Protein AF-A0A972WZI9-F1 (afdb_monomer)

Mean predicted aligned error: 16.39 Å

Secondary structure (DSSP, 8-state):
--TTHHHHHHHHHHHHHHSPPTTTTT-----S-S-HHHHHHHHHHHTT--B-TTS-B--------S--

Radius of gyration: 23.88 Å; Cα contacts (8 Å, |Δi|>4): 20; chains: 1; bounding box: 37×30×75 Å

Solvent-accessible surface area (backbone atoms only — not comparable to full-atom values): 4521 Å² total; per-residue (Å²): 130,73,85,65,59,58,59,60,48,52,51,52,50,44,49,70,72,74,40,81,48,52,64,75,71,71,59,54,86,70,73,84,81,61,59,69,63,60,55,52,50,55,54,30,53,77,72,73,45,48,62,48,98,87,68,48,76,52,83,71,72,83,79,83,80,83,84,130

Foldseek 3Di:
DDPPPCVVVVVVVCCVVVPQDCVSVVNDPPPCPDPVVVVVQVVCVVVPWDADPVRHTDPPDPPPPPDD

Structure (mmCIF, N/CA/C/O backbone):
data_AF-A0A972WZI9-F1
#
_entry.id   AF-A0A972WZI9-F1
#
loop_
_atom_site.group_PDB
_atom_site.id
_atom_site.type_symbol
_atom_site.label_atom_id
_atom_site.label_alt_id
_atom_site.label_comp_id
_atom_site.label_asym_id
_atom_site.label_entity_id
_atom_site.label_seq_id
_atom_site.pdbx_PDB_ins_code
_atom_site.Cartn_x
_atom_site.Cartn_y
_atom_site.Cartn_z
_atom_site.occupancy
_atom_site.B_iso_or_equiv
_atom_site.auth_seq_id
_atom_site.auth_comp_id
_atom_site.auth_asym_id
_atom_site.auth_atom_id
_atom_site.pdbx_PDB_model_num
ATOM 1 N N . MET A 1 1 ? -19.216 2.739 43.245 1.00 56.75 1 MET A N 1
ATOM 2 C CA . MET A 1 1 ? -18.654 2.391 41.916 1.00 56.75 1 MET A CA 1
ATOM 3 C C . MET A 1 1 ? -19.757 2.466 40.863 1.00 56.75 1 MET A C 1
ATOM 5 O O . MET A 1 1 ? -20.822 1.908 41.087 1.00 56.75 1 MET A O 1
ATOM 9 N N . LYS A 1 2 ? -19.579 3.209 39.760 1.00 64.06 2 LYS A N 1
ATOM 10 C CA . LYS A 1 2 ? -20.663 3.445 38.780 1.00 64.06 2 LYS A CA 1
ATOM 11 C C . LYS A 1 2 ? -20.914 2.157 37.972 1.00 64.06 2 LYS A C 1
ATOM 13 O O . LYS A 1 2 ? -20.090 1.785 37.132 1.00 64.06 2 LYS A O 1
ATOM 18 N N . LYS A 1 3 ? -22.016 1.461 38.280 1.00 67.44 3 LYS A N 1
ATOM 19 C CA . LYS A 1 3 ? -22.502 0.253 37.585 1.00 67.44 3 LYS A CA 1
ATOM 20 C C . LYS A 1 3 ? -22.592 0.559 36.081 1.00 67.44 3 LYS A C 1
ATOM 22 O O . LYS A 1 3 ? -23.202 1.547 35.693 1.00 67.44 3 LYS A O 1
ATOM 27 N N . GLY A 1 4 ? -21.915 -0.226 35.244 1.00 71.00 4 GLY A N 1
ATOM 28 C CA . GLY A 1 4 ? -21.996 -0.118 33.778 1.00 71.00 4 GLY A CA 1
ATOM 29 C C . GLY A 1 4 ? -20.846 0.603 33.064 1.00 71.00 4 GLY A C 1
ATOM 30 O O . GLY A 1 4 ? -20.676 0.386 31.865 1.00 71.00 4 GLY A O 1
ATOM 31 N N . ARG A 1 5 ? -19.996 1.380 33.757 1.00 70.38 5 ARG A N 1
ATOM 32 C CA . ARG A 1 5 ? -18.718 1.818 33.149 1.00 70.38 5 ARG A CA 1
ATOM 33 C C . ARG A 1 5 ? -17.765 0.642 32.954 1.00 70.38 5 ARG A C 1
ATOM 35 O O . ARG A 1 5 ? -17.116 0.556 31.924 1.00 70.38 5 ARG A O 1
ATOM 42 N N . HIS A 1 6 ? -17.763 -0.282 33.910 1.00 80.50 6 HIS A N 1
ATOM 43 C CA . HIS A 1 6 ? -16.901 -1.460 33.879 1.00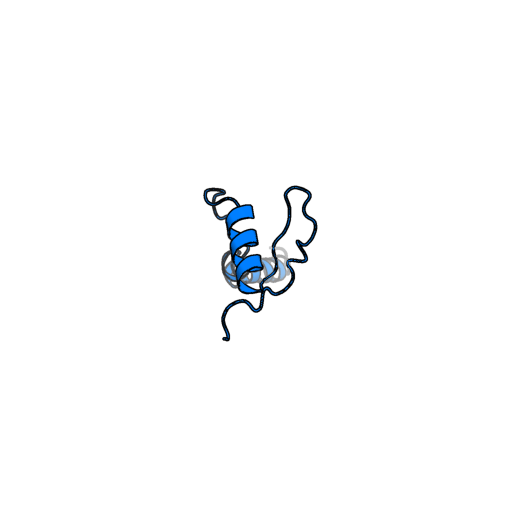 80.50 6 HIS A CA 1
ATOM 44 C C . HIS A 1 6 ? -17.257 -2.414 32.739 1.00 80.50 6 HIS A C 1
ATOM 46 O O . HIS A 1 6 ? -16.357 -2.873 32.060 1.00 80.50 6 HIS A O 1
ATOM 52 N N . ARG A 1 7 ? -18.549 -2.605 32.424 1.00 81.19 7 ARG A N 1
ATOM 53 C CA . ARG A 1 7 ? -18.961 -3.526 31.350 1.00 81.19 7 ARG A CA 1
ATOM 54 C C . ARG A 1 7 ? -18.447 -3.092 29.973 1.00 81.19 7 ARG A C 1
ATOM 56 O O . ARG A 1 7 ? -17.838 -3.887 29.274 1.00 81.19 7 ARG A O 1
ATOM 63 N N . ARG A 1 8 ? -18.648 -1.817 29.614 1.00 81.56 8 ARG A N 1
ATOM 64 C CA . ARG A 1 8 ? -18.150 -1.262 28.339 1.00 81.56 8 ARG A CA 1
ATOM 65 C C . ARG A 1 8 ? -16.621 -1.195 28.296 1.00 81.56 8 ARG A C 1
ATOM 67 O O . ARG A 1 8 ? -16.021 -1.395 27.249 1.00 81.56 8 ARG A O 1
ATOM 74 N N . PHE A 1 9 ? -15.992 -0.915 29.435 1.00 81.94 9 PHE A N 1
ATOM 75 C CA . PHE A 1 9 ? -14.538 -0.833 29.535 1.00 81.94 9 PHE A CA 1
ATOM 76 C C . PHE A 1 9 ? -13.861 -2.208 29.418 1.00 81.94 9 PHE A C 1
ATOM 78 O O . PHE A 1 9 ? -12.861 -2.342 28.720 1.00 81.94 9 PHE A O 1
ATOM 85 N N . GLU A 1 10 ? -14.415 -3.235 30.062 1.00 82.06 10 GLU A N 1
ATOM 86 C CA . GLU A 1 10 ? -13.926 -4.615 29.983 1.00 82.06 10 GLU A CA 1
ATOM 87 C C . GLU A 1 10 ? -14.068 -5.189 28.570 1.00 82.06 10 GLU A C 1
ATOM 89 O O . GLU A 1 10 ? -13.157 -5.868 28.104 1.00 82.06 10 GLU A O 1
ATOM 94 N N . GLU A 1 11 ? -15.160 -4.875 27.868 1.00 81.44 11 GLU A N 1
ATOM 95 C CA . GLU A 1 11 ? -15.375 -5.281 26.474 1.00 81.44 11 GLU A CA 1
ATOM 96 C C . GLU A 1 11 ? -14.346 -4.646 25.527 1.00 81.44 11 GLU A C 1
ATOM 98 O O . GLU A 1 11 ? -13.686 -5.356 24.773 1.00 81.44 11 GLU A O 1
ATOM 103 N N . ALA A 1 12 ? -14.114 -3.332 25.630 1.00 81.94 12 ALA A N 1
ATOM 104 C CA . ALA A 1 12 ? -13.110 -2.647 24.813 1.00 81.94 12 ALA A CA 1
ATOM 105 C C . ALA A 1 12 ? -11.674 -3.105 25.127 1.00 81.94 12 ALA A C 1
ATOM 107 O O . ALA A 1 12 ? -10.848 -3.236 24.224 1.00 81.94 12 ALA A O 1
ATOM 108 N N . ARG A 1 13 ? -11.362 -3.370 26.405 1.00 82.19 13 ARG A N 1
ATOM 109 C CA . ARG A 1 13 ? -10.056 -3.908 26.809 1.00 82.19 13 ARG A CA 1
ATOM 110 C C . ARG A 1 13 ? -9.844 -5.313 26.260 1.00 82.19 13 ARG A C 1
ATOM 112 O O . ARG A 1 13 ? -8.763 -5.582 25.750 1.00 82.19 13 ARG A O 1
ATOM 119 N N . ARG A 1 14 ? -10.864 -6.177 26.336 1.00 77.94 14 ARG A N 1
ATOM 120 C CA . ARG A 1 14 ? -10.837 -7.500 25.705 1.00 77.94 14 ARG A CA 1
ATOM 121 C C . ARG A 1 14 ? -10.627 -7.366 24.210 1.00 77.94 14 ARG A C 1
ATOM 123 O O . ARG A 1 14 ? -9.673 -7.940 23.735 1.00 77.94 14 ARG A O 1
ATOM 130 N N . LEU A 1 15 ? -11.384 -6.530 23.503 1.00 71.31 15 LEU A N 1
ATOM 131 C CA . LEU A 1 15 ? -11.197 -6.337 22.062 1.00 71.31 15 LEU A CA 1
ATOM 132 C C . LEU A 1 15 ? -9.786 -5.840 21.702 1.00 71.31 15 LEU A C 1
ATOM 134 O O . LEU A 1 15 ? -9.224 -6.284 20.712 1.00 71.31 15 LEU A O 1
ATOM 138 N N . LYS A 1 16 ? -9.171 -4.975 22.520 1.00 77.56 16 LYS A N 1
ATOM 139 C CA . LYS A 1 16 ? -7.757 -4.595 22.345 1.00 77.56 16 LYS A CA 1
ATOM 140 C C . LYS A 1 16 ? -6.766 -5.721 22.651 1.00 77.56 16 LYS A C 1
ATOM 142 O O . LYS A 1 16 ? -5.681 -5.723 22.089 1.00 77.56 16 LYS A O 1
ATOM 147 N N . GLN A 1 17 ? -7.093 -6.615 23.580 1.00 76.12 17 GLN A N 1
ATOM 148 C CA . GLN A 1 17 ? -6.207 -7.696 24.015 1.00 76.12 17 GLN A CA 1
ATOM 149 C C . GLN A 1 17 ? -6.380 -8.982 23.188 1.00 76.12 17 GLN A C 1
ATOM 151 O O . GLN A 1 17 ? -5.436 -9.751 23.065 1.00 76.12 17 GLN A O 1
ATOM 156 N N . THR A 1 18 ? -7.576 -9.228 22.659 1.00 75.12 18 THR A N 1
ATOM 157 C CA . THR A 1 18 ? -7.977 -10.442 21.932 1.00 75.12 18 THR A CA 1
ATOM 158 C C . THR A 1 18 ? -8.321 -10.168 20.472 1.00 75.12 18 THR A C 1
ATOM 160 O O . THR A 1 18 ? -8.661 -11.101 19.752 1.00 75.12 18 THR A O 1
ATOM 163 N N . GLY A 1 19 ? -8.327 -8.905 20.045 1.00 75.31 19 GLY A N 1
ATOM 164 C CA . GLY A 1 19 ? -8.476 -8.542 18.643 1.00 75.31 19 GLY A CA 1
ATOM 165 C C . GLY A 1 19 ? -7.187 -8.815 17.868 1.00 75.31 19 GLY A C 1
ATOM 166 O O . GLY A 1 19 ? -6.117 -8.856 18.482 1.00 75.31 19 GLY A O 1
ATOM 167 N N . PRO A 1 20 ? -7.286 -8.994 16.539 1.00 76.00 20 PRO A N 1
ATOM 168 C CA . PRO A 1 20 ? -6.125 -9.174 15.681 1.00 76.00 20 PRO A CA 1
ATOM 169 C C . PRO A 1 20 ? -5.146 -8.028 15.920 1.00 76.00 20 PRO A C 1
ATOM 171 O O . PRO A 1 20 ? -5.503 -6.844 15.899 1.00 76.00 20 PRO A O 1
ATOM 174 N N . THR A 1 21 ? -3.915 -8.403 16.231 1.00 74.50 21 THR A N 1
ATOM 175 C CA . THR A 1 21 ? -2.814 -7.472 16.412 1.00 74.50 21 THR A CA 1
ATOM 176 C C . THR A 1 21 ? -2.537 -6.762 15.086 1.00 74.50 21 THR A C 1
ATOM 178 O O . THR A 1 21 ? -2.927 -7.224 14.016 1.00 74.50 21 THR A O 1
ATOM 181 N N . ALA A 1 22 ? -1.846 -5.621 15.119 1.00 69.19 22 ALA A N 1
ATOM 182 C CA . ALA A 1 22 ? -1.483 -4.913 13.887 1.00 69.19 22 ALA A CA 1
ATOM 183 C C . ALA A 1 22 ? -0.669 -5.798 12.917 1.00 69.19 22 ALA A C 1
ATOM 185 O O . ALA A 1 22 ? -0.769 -5.630 11.706 1.00 69.19 22 ALA A O 1
ATOM 186 N N . ALA A 1 23 ? 0.067 -6.780 13.448 1.00 69.56 23 ALA A N 1
ATOM 187 C CA . ALA A 1 23 ? 0.761 -7.789 12.658 1.00 69.56 23 ALA A CA 1
ATOM 188 C C . ALA A 1 23 ? -0.209 -8.744 11.938 1.00 69.56 23 ALA A C 1
ATOM 190 O O . ALA A 1 23 ? 0.004 -9.043 10.769 1.00 69.56 23 ALA A O 1
ATOM 191 N N . ASP A 1 24 ? -1.307 -9.147 12.588 1.00 75.44 24 ASP A N 1
ATOM 192 C CA . ASP A 1 24 ? -2.339 -10.006 11.982 1.00 75.44 24 ASP A CA 1
ATOM 193 C C . AS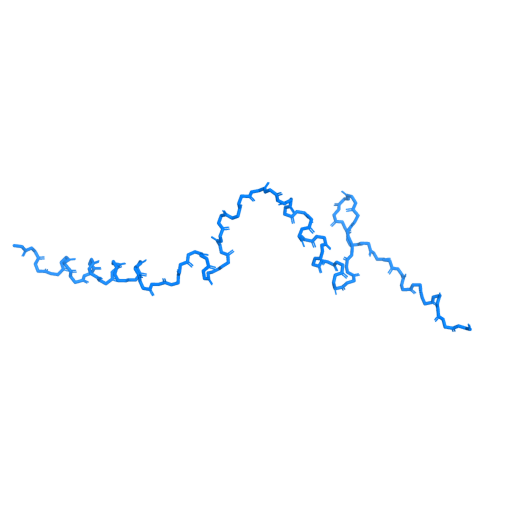P A 1 24 ? -3.087 -9.307 10.831 1.00 75.44 24 ASP A C 1
ATOM 195 O O . ASP A 1 24 ? -3.642 -9.965 9.957 1.00 75.44 24 ASP A O 1
ATOM 199 N N . LEU A 1 25 ? -3.099 -7.969 10.816 1.00 72.88 25 LEU A N 1
ATOM 200 C CA . LEU A 1 25 ? -3.696 -7.155 9.750 1.00 72.88 25 LEU A CA 1
ATOM 201 C C . LEU A 1 25 ? -2.700 -6.772 8.644 1.00 72.88 25 LEU A C 1
ATOM 203 O O . LEU A 1 25 ? -3.052 -5.992 7.763 1.00 72.88 25 LEU A O 1
ATOM 207 N N . GLY A 1 26 ? -1.450 -7.242 8.708 1.00 69.12 26 GLY A N 1
ATOM 208 C CA . GLY A 1 26 ? -0.397 -6.815 7.779 1.00 69.12 26 GLY A CA 1
ATOM 209 C C . GLY A 1 26 ? 0.007 -5.343 7.940 1.00 69.12 26 GLY A C 1
ATOM 210 O O . GLY A 1 26 ? 0.808 -4.832 7.169 1.00 69.12 26 GLY A O 1
ATOM 211 N N . VAL A 1 27 ? -0.491 -4.656 8.974 1.00 71.94 27 VAL A N 1
ATOM 212 C CA . VAL A 1 27 ? -0.110 -3.282 9.332 1.00 71.94 27 VAL A CA 1
ATOM 213 C C . VAL A 1 27 ? 1.046 -3.343 10.332 1.00 71.94 27 VAL A C 1
ATOM 215 O O . VAL A 1 27 ? 1.026 -2.734 11.405 1.00 71.94 27 VAL A O 1
ATOM 218 N N . SER A 1 28 ? 2.063 -4.145 10.024 1.00 63.88 28 SER A N 1
ATOM 219 C CA . SER A 1 28 ? 3.308 -4.085 10.776 1.00 63.88 28 SER A CA 1
ATOM 220 C C . SER A 1 28 ? 4.004 -2.779 10.405 1.00 63.88 28 SER A C 1
ATOM 222 O O . SER A 1 28 ? 4.134 -2.448 9.228 1.00 63.88 28 SER A O 1
ATOM 224 N N . ARG A 1 29 ? 4.462 -2.013 11.403 1.00 63.31 29 ARG A N 1
ATOM 225 C CA . ARG A 1 29 ? 5.455 -0.953 11.180 1.00 63.31 29 ARG A CA 1
ATOM 226 C C . ARG A 1 29 ? 6.782 -1.636 10.859 1.00 63.31 29 ARG A C 1
ATOM 228 O O . ARG A 1 29 ? 7.683 -1.646 11.694 1.00 63.31 29 ARG A O 1
ATOM 235 N N . GLU A 1 30 ? 6.881 -2.256 9.690 1.00 60.59 30 GLU A N 1
ATOM 236 C CA . GLU A 1 30 ? 8.171 -2.654 9.159 1.00 60.59 30 GLU A CA 1
ATOM 237 C C . GLU A 1 30 ? 8.985 -1.370 9.013 1.00 60.59 30 GLU A C 1
ATOM 239 O O . GLU A 1 30 ? 8.552 -0.381 8.412 1.00 60.59 30 GLU A O 1
ATOM 244 N N . SER A 1 31 ? 10.120 -1.325 9.704 1.00 58.69 31 SER A N 1
ATOM 245 C CA . SER A 1 31 ? 11.115 -0.289 9.490 1.00 58.69 31 SER A CA 1
ATOM 246 C C . SER A 1 31 ? 11.361 -0.188 7.988 1.00 58.69 31 SER A C 1
ATOM 248 O O . SER A 1 31 ? 11.585 -1.211 7.355 1.00 58.69 31 SER A O 1
ATOM 250 N N . LYS A 1 32 ? 11.304 1.035 7.448 1.00 58.16 32 LYS A N 1
ATOM 251 C CA . LYS A 1 32 ? 11.613 1.467 6.068 1.00 58.16 32 LYS A CA 1
ATOM 252 C C . LYS A 1 32 ? 13.024 1.052 5.575 1.00 58.16 32 LYS A C 1
ATOM 254 O O . LYS A 1 32 ? 13.783 1.878 5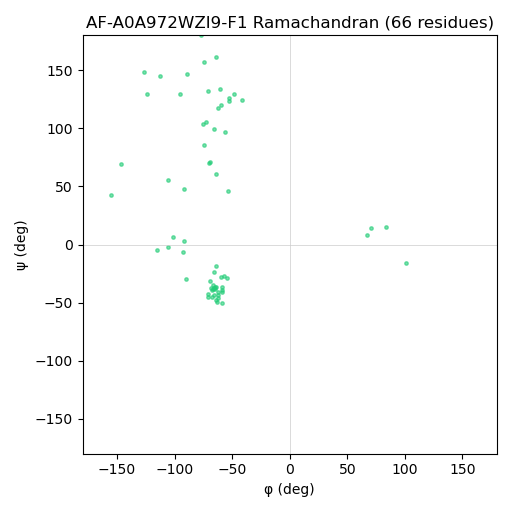.088 1.00 58.16 32 LYS A O 1
ATOM 259 N N . SER A 1 33 ? 13.440 -0.193 5.776 1.00 55.8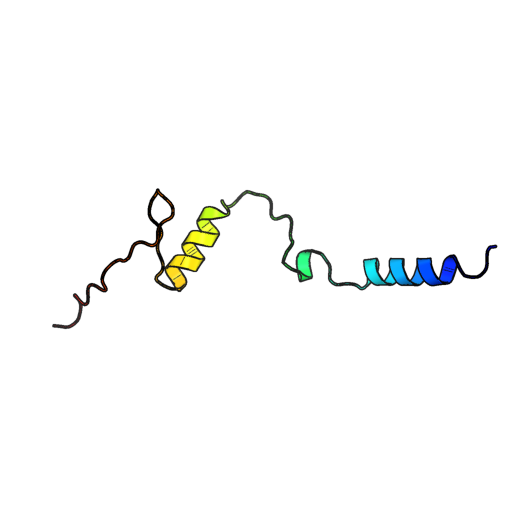1 33 SER A N 1
ATOM 260 C CA . SER A 1 33 ? 14.786 -0.699 5.487 1.00 55.81 33 SER A CA 1
ATOM 261 C C . SER A 1 33 ? 14.847 -1.595 4.247 1.00 55.81 33 SER A C 1
ATOM 263 O O . SER A 1 33 ? 15.936 -2.006 3.866 1.00 55.81 33 SER A O 1
ATOM 265 N N . LYS A 1 34 ? 13.709 -1.851 3.596 1.00 57.50 34 LYS A N 1
ATOM 266 C CA . LYS A 1 34 ? 13.603 -2.192 2.170 1.00 57.50 34 LYS A CA 1
ATOM 267 C C . LYS A 1 34 ? 12.647 -1.167 1.572 1.00 57.50 34 LYS A C 1
ATOM 269 O O . LYS A 1 34 ? 11.635 -0.873 2.218 1.00 57.50 34 LYS A O 1
ATOM 274 N N . SER A 1 35 ? 13.016 -0.514 0.470 1.00 69.88 35 SER A N 1
ATOM 275 C CA . SER A 1 35 ? 12.161 0.539 -0.085 1.00 69.88 35 SER A CA 1
ATOM 276 C C . SER A 1 35 ? 10.830 -0.110 -0.444 1.00 69.88 35 SER A C 1
ATOM 278 O O . SER A 1 35 ? 10.820 -1.190 -1.026 1.00 69.88 35 SER A O 1
ATOM 280 N N . GLN A 1 36 ? 9.704 0.503 -0.074 1.00 75.00 36 GLN A N 1
ATOM 281 C CA . GLN A 1 36 ? 8.386 -0.023 -0.455 1.00 75.00 36 GLN A CA 1
ATOM 282 C C . GLN A 1 36 ? 8.295 -0.197 -1.980 1.00 75.00 36 GLN A C 1
ATOM 284 O O . GLN A 1 36 ? 7.623 -1.097 -2.463 1.00 75.00 36 GLN A O 1
ATOM 289 N N . GLU A 1 37 ? 9.037 0.621 -2.724 1.00 72.69 37 GLU A N 1
ATOM 290 C CA . GLU A 1 37 ? 9.215 0.532 -4.174 1.00 72.69 37 GLU A CA 1
ATOM 291 C C . GLU A 1 37 ? 9.800 -0.813 -4.626 1.00 72.69 37 GLU A C 1
ATOM 293 O O . GLU A 1 37 ? 9.293 -1.383 -5.586 1.00 72.69 37 GLU A O 1
ATOM 298 N N . ASP A 1 38 ? 10.786 -1.369 -3.913 1.00 81.62 38 ASP A N 1
ATOM 299 C CA . ASP A 1 38 ? 11.388 -2.667 -4.257 1.00 81.62 38 ASP A CA 1
ATOM 300 C C . ASP A 1 38 ? 10.360 -3.805 -4.119 1.00 81.62 38 ASP A C 1
ATOM 302 O O . ASP A 1 38 ? 10.338 -4.749 -4.909 1.00 81.62 38 ASP A O 1
ATOM 306 N N . GLU A 1 39 ? 9.482 -3.714 -3.113 1.00 84.50 39 GLU A N 1
ATOM 307 C CA . GLU A 1 39 ? 8.399 -4.677 -2.897 1.00 84.50 39 GLU A CA 1
ATOM 308 C C . GLU A 1 39 ? 7.307 -4.538 -3.964 1.00 84.50 39 GLU A C 1
ATOM 310 O O . GLU A 1 39 ? 6.872 -5.540 -4.536 1.00 84.50 39 GLU A O 1
ATOM 315 N N . TYR A 1 40 ? 6.895 -3.307 -4.279 1.00 83.00 40 TYR A N 1
ATOM 316 C CA . TYR A 1 40 ? 5.914 -3.057 -5.335 1.00 83.00 40 TYR A CA 1
ATOM 317 C C . TYR A 1 40 ? 6.426 -3.506 -6.709 1.00 83.00 40 TYR A C 1
ATOM 319 O O . TYR A 1 40 ? 5.674 -4.142 -7.448 1.00 83.00 40 TYR A O 1
ATOM 327 N N . ALA A 1 41 ? 7.701 -3.262 -7.024 1.00 84.81 41 ALA A N 1
ATOM 328 C CA . ALA A 1 41 ? 8.328 -3.717 -8.262 1.00 84.81 41 ALA A CA 1
ATOM 329 C C . ALA A 1 41 ? 8.353 -5.252 -8.362 1.00 84.81 41 ALA A C 1
ATOM 331 O O . ALA A 1 41 ? 7.980 -5.807 -9.396 1.00 84.81 41 ALA A O 1
ATOM 332 N N . ALA A 1 42 ? 8.702 -5.951 -7.276 1.00 85.38 42 ALA A N 1
ATOM 333 C CA . ALA A 1 42 ? 8.695 -7.415 -7.242 1.00 85.38 42 ALA A CA 1
ATOM 334 C C . ALA A 1 42 ? 7.284 -8.007 -7.429 1.00 85.38 42 ALA A C 1
ATOM 336 O O . ALA A 1 42 ? 7.115 -9.051 -8.066 1.00 85.38 42 ALA A O 1
ATOM 337 N N . ILE A 1 43 ? 6.253 -7.350 -6.885 1.00 86.62 43 ILE A N 1
ATOM 338 C CA . ILE A 1 43 ? 4.855 -7.754 -7.089 1.00 86.62 43 ILE A CA 1
ATOM 339 C C . ILE A 1 43 ? 4.445 -7.539 -8.546 1.00 86.62 43 ILE A C 1
ATOM 341 O O . ILE A 1 43 ? 3.825 -8.427 -9.127 1.00 86.62 43 ILE A O 1
ATOM 345 N N . ALA A 1 44 ? 4.784 -6.392 -9.131 1.00 88.00 44 ALA A N 1
ATOM 346 C CA . ALA A 1 44 ? 4.437 -6.068 -10.508 1.00 88.00 44 ALA A CA 1
ATOM 347 C C . ALA A 1 44 ? 5.088 -7.065 -11.490 1.00 88.00 44 ALA A C 1
ATOM 349 O O . ALA A 1 44 ? 4.382 -7.676 -12.293 1.00 88.00 44 ALA A O 1
ATOM 350 N N . GLU A 1 45 ? 6.382 -7.366 -11.319 1.00 80.50 45 GLU A N 1
ATOM 351 C CA . GLU A 1 45 ? 7.108 -8.360 -12.122 1.00 80.50 45 GLU A CA 1
ATOM 352 C C . GLU A 1 45 ? 6.484 -9.759 -12.033 1.00 80.50 45 GLU A C 1
ATOM 354 O O . GLU A 1 45 ? 6.345 -10.447 -13.045 1.00 80.50 45 GLU A O 1
ATOM 359 N N . ARG A 1 46 ? 6.015 -10.168 -10.846 1.00 85.50 46 ARG A N 1
ATOM 360 C CA . ARG A 1 46 ? 5.298 -11.442 -10.668 1.00 85.50 46 ARG A CA 1
ATOM 361 C C . ARG A 1 46 ? 4.022 -11.535 -11.515 1.00 85.50 46 ARG A C 1
ATOM 363 O O . ARG A 1 46 ? 3.612 -12.645 -11.853 1.00 85.50 46 ARG A O 1
ATOM 370 N N . TYR A 1 47 ? 3.391 -10.405 -11.827 1.00 87.25 47 TYR A N 1
ATOM 371 C CA . TYR A 1 47 ? 2.212 -10.322 -12.693 1.00 87.25 47 TYR A CA 1
ATOM 372 C C . TYR A 1 47 ? 2.538 -9.860 -14.121 1.00 87.25 47 TYR A C 1
ATOM 374 O O . TYR A 1 47 ? 1.615 -9.672 -14.907 1.00 87.25 47 TYR A O 1
ATOM 382 N N . GLY A 1 48 ? 3.821 -9.708 -14.469 1.00 85.31 48 GLY A N 1
ATOM 383 C CA . GLY A 1 48 ? 4.255 -9.235 -15.786 1.00 85.31 48 GLY A CA 1
ATOM 384 C C . GLY A 1 48 ? 3.970 -7.754 -16.047 1.00 85.31 48 GLY A C 1
ATOM 385 O O . GLY A 1 48 ? 4.049 -7.322 -17.187 1.00 85.31 48 GLY A O 1
ATOM 386 N N . VAL A 1 49 ? 3.643 -6.980 -15.011 1.00 86.00 49 VAL A N 1
ATOM 387 C CA . VAL A 1 49 ? 3.405 -5.536 -15.103 1.00 86.00 49 VAL A CA 1
ATOM 388 C C . VAL A 1 49 ? 4.706 -4.826 -14.740 1.00 86.00 49 VAL A C 1
ATOM 390 O O . VAL A 1 49 ? 5.310 -5.120 -13.709 1.00 86.00 49 VAL A O 1
ATOM 393 N N . ARG A 1 50 ? 5.165 -3.889 -15.567 1.00 86.25 50 ARG A N 1
ATOM 394 C CA . ARG A 1 50 ? 6.303 -3.013 -15.251 1.00 86.25 50 ARG A CA 1
ATOM 395 C C . ARG A 1 50 ? 5.877 -1.566 -15.441 1.00 86.25 50 ARG A C 1
ATOM 397 O O . ARG A 1 50 ? 5.026 -1.292 -16.273 1.00 86.25 50 ARG A O 1
ATOM 404 N N . PHE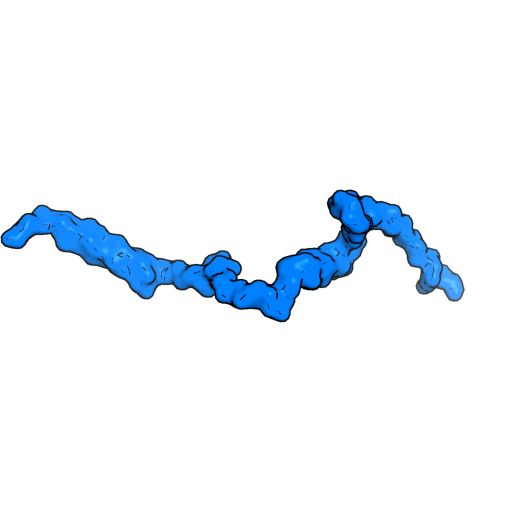 A 1 51 ? 6.443 -0.665 -14.649 1.00 84.12 51 PHE A N 1
ATOM 405 C CA . PHE A 1 51 ? 6.169 0.768 -14.733 1.00 84.12 51 PHE A CA 1
ATOM 406 C C . PHE A 1 51 ? 7.420 1.501 -15.218 1.00 84.12 51 PHE A C 1
ATOM 408 O O . PHE A 1 51 ? 8.533 1.079 -14.884 1.00 84.12 51 PHE A O 1
ATOM 415 N N . ASP A 1 52 ? 7.244 2.559 -16.007 1.00 85.44 52 ASP A N 1
ATOM 416 C CA . ASP A 1 52 ? 8.335 3.468 -16.366 1.00 85.44 52 ASP A CA 1
ATOM 417 C C . ASP A 1 52 ? 8.681 4.429 -15.212 1.00 85.44 52 ASP A C 1
ATOM 419 O O . ASP A 1 52 ? 8.106 4.382 -14.121 1.00 85.44 52 ASP A O 1
ATOM 423 N N . GLU A 1 53 ? 9.668 5.296 -15.446 1.00 80.56 53 GLU A N 1
ATOM 424 C CA . GLU A 1 53 ? 10.119 6.315 -14.488 1.00 80.56 53 GLU A CA 1
ATOM 425 C C . GLU A 1 53 ? 9.032 7.360 -14.167 1.00 80.56 53 GLU A C 1
ATOM 427 O O . GLU A 1 53 ? 9.114 8.026 -13.132 1.00 80.56 53 GLU A O 1
ATOM 432 N N . ASP A 1 54 ? 8.007 7.474 -15.019 1.00 84.62 54 ASP A N 1
ATOM 433 C CA . ASP A 1 54 ? 6.854 8.361 -14.857 1.00 84.62 54 ASP A CA 1
ATOM 434 C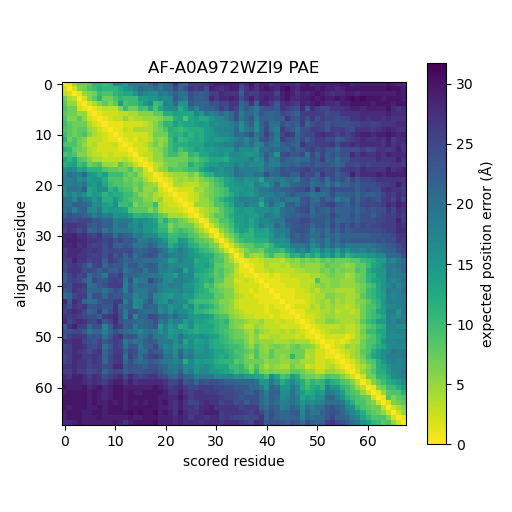 C . ASP A 1 54 ? 5.666 7.661 -14.155 1.00 84.62 54 ASP A C 1
ATOM 436 O O . ASP A 1 54 ? 4.695 8.318 -13.766 1.00 84.62 54 ASP A O 1
ATOM 440 N N . GLY A 1 55 ? 5.766 6.349 -13.904 1.00 79.00 55 GLY A N 1
ATOM 441 C CA . GLY A 1 55 ? 4.755 5.545 -13.218 1.00 79.00 55 GLY A CA 1
ATOM 442 C C . GLY A 1 55 ? 3.627 5.040 -14.121 1.00 79.00 55 GLY A C 1
ATOM 443 O O . GLY A 1 55 ? 2.599 4.598 -13.603 1.00 79.00 55 GLY A O 1
ATOM 444 N N . GLU A 1 56 ? 3.802 5.091 -15.439 1.00 83.38 56 GLU A N 1
ATOM 445 C CA . GLU A 1 56 ? 2.871 4.538 -16.420 1.00 83.38 56 GLU A CA 1
ATOM 446 C C . GLU A 1 56 ? 3.220 3.072 -16.718 1.00 83.38 56 GLU A C 1
ATOM 448 O O . GLU A 1 56 ? 4.382 2.663 -16.659 1.00 83.38 56 GLU A O 1
ATOM 453 N N . GLU A 1 57 ? 2.206 2.245 -16.996 1.00 83.62 57 GLU A N 1
ATOM 454 C CA . GLU A 1 57 ? 2.416 0.837 -17.352 1.00 83.62 57 GLU A CA 1
ATOM 455 C C . GLU A 1 57 ? 3.225 0.752 -18.652 1.00 83.62 57 GLU A C 1
ATOM 457 O O . GLU A 1 57 ? 2.774 1.175 -19.721 1.00 83.62 57 GLU A O 1
ATOM 462 N N . LEU A 1 58 ? 4.418 0.167 -18.558 1.00 77.44 58 LEU A N 1
ATOM 46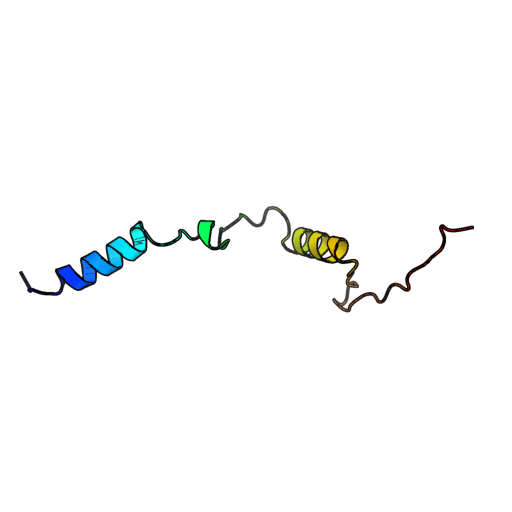3 C CA . LEU A 1 58 ? 5.205 -0.231 -19.710 1.00 77.44 58 LEU A CA 1
ATOM 464 C C . LEU A 1 58 ? 4.429 -1.350 -20.407 1.00 77.44 58 LEU A C 1
ATOM 466 O O . LEU A 1 58 ? 4.466 -2.507 -19.987 1.00 77.44 58 LEU A O 1
ATOM 470 N N . ALA A 1 59 ? 3.708 -0.998 -21.468 1.00 69.19 59 ALA A N 1
ATOM 471 C CA . ALA A 1 59 ? 3.151 -1.956 -22.409 1.00 69.19 59 ALA A CA 1
ATOM 472 C C . ALA A 1 59 ? 4.305 -2.588 -23.206 1.00 69.19 59 ALA A C 1
ATOM 474 O O . ALA A 1 59 ? 4.515 -2.259 -24.372 1.00 69.19 59 ALA A O 1
ATOM 475 N N . ASP A 1 60 ? 5.103 -3.435 -22.554 1.00 60.84 60 ASP A N 1
ATOM 476 C CA . ASP A 1 60 ? 6.129 -4.220 -23.228 1.00 60.84 60 ASP A CA 1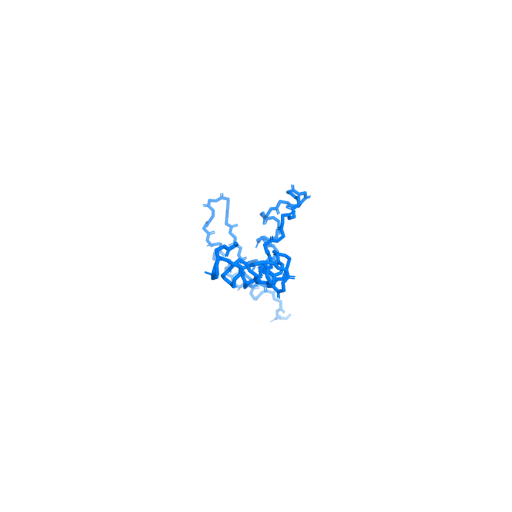
ATOM 477 C C . ASP A 1 60 ? 5.418 -5.353 -23.972 1.00 60.84 60 ASP A C 1
ATOM 479 O O . ASP A 1 60 ? 4.878 -6.298 -23.393 1.00 60.84 60 ASP A O 1
ATOM 483 N N . GLU A 1 61 ? 5.321 -5.154 -25.282 1.00 60.28 61 GLU A N 1
ATOM 484 C CA . GLU A 1 61 ? 4.929 -6.132 -26.279 1.00 60.28 61 GLU A CA 1
ATOM 485 C C . GLU A 1 61 ? 5.590 -7.476 -25.954 1.00 60.28 61 GLU A C 1
ATOM 487 O O . GLU A 1 61 ? 6.806 -7.563 -25.796 1.00 60.28 61 GLU A O 1
ATOM 492 N N . VAL A 1 62 ? 4.772 -8.523 -25.816 1.00 54.16 62 VAL A N 1
ATOM 493 C CA . VAL A 1 62 ? 5.229 -9.899 -25.620 1.00 54.16 62 VAL A CA 1
ATOM 494 C C . VAL A 1 62 ? 6.156 -10.238 -26.785 1.00 54.16 62 VAL A C 1
ATOM 496 O O . VAL A 1 62 ? 5.699 -10.569 -27.877 1.00 54.16 62 VAL A O 1
ATOM 499 N N . THR A 1 63 ? 7.466 -10.111 -26.586 1.00 53.31 63 THR A N 1
ATOM 500 C CA . THR A 1 63 ? 8.446 -10.627 -27.534 1.00 53.31 63 THR A CA 1
ATOM 501 C C . THR A 1 63 ? 8.464 -12.138 -27.355 1.00 53.31 63 THR A C 1
ATOM 503 O O . THR A 1 63 ? 9.239 -12.705 -26.589 1.00 53.31 63 THR A O 1
ATOM 506 N N . ASP A 1 64 ? 7.548 -12.799 -28.063 1.00 53.44 64 ASP A N 1
ATOM 507 C CA . ASP A 1 64 ? 7.604 -14.221 -28.391 1.00 53.44 64 ASP A CA 1
ATOM 508 C C . ASP A 1 64 ? 8.834 -14.490 -29.300 1.00 53.44 64 ASP A C 1
ATOM 510 O O . ASP A 1 64 ? 8.706 -14.920 -30.443 1.00 53.44 64 ASP A O 1
ATOM 514 N N . GLU A 1 65 ? 10.049 -14.214 -28.819 1.00 57.75 65 GLU A N 1
ATOM 515 C CA . GLU A 1 65 ? 11.319 -14.608 -29.448 1.00 57.75 65 GLU A CA 1
ATOM 516 C C . GLU A 1 65 ? 11.963 -15.758 -28.661 1.00 57.75 65 GLU A C 1
ATOM 518 O O . GLU A 1 65 ? 13.094 -15.658 -28.202 1.00 57.75 65 GLU A O 1
ATOM 523 N N . ASP A 1 66 ? 11.249 -16.870 -28.465 1.00 56.03 66 ASP A N 1
ATOM 524 C CA . ASP A 1 66 ? 11.906 -18.115 -28.025 1.00 56.03 66 ASP A CA 1
ATOM 525 C C . ASP A 1 66 ? 11.117 -19.381 -28.414 1.00 56.03 66 ASP A C 1
ATOM 527 O O . ASP A 1 66 ? 10.937 -20.316 -27.631 1.00 56.03 66 ASP A O 1
ATOM 531 N N . ASN A 1 67 ? 10.589 -19.421 -29.646 1.00 54.75 67 ASN A N 1
ATOM 532 C CA . ASN A 1 67 ? 10.012 -20.653 -30.195 1.00 54.75 67 ASN 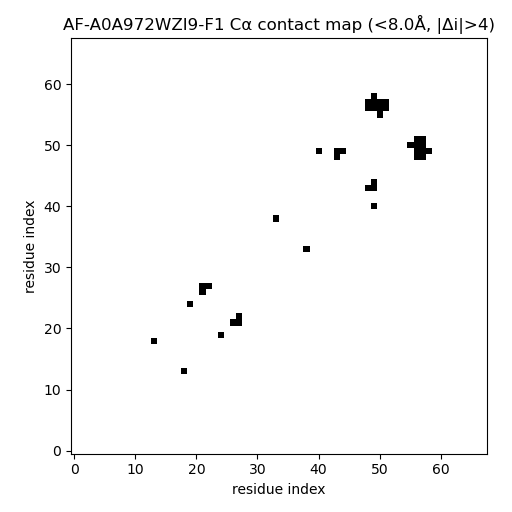A CA 1
ATOM 533 C C . ASN A 1 67 ? 10.212 -20.777 -31.719 1.00 54.75 67 ASN A C 1
ATOM 535 O O . ASN A 1 67 ? 9.268 -20.670 -32.507 1.00 54.75 67 ASN A O 1
ATOM 539 N N . SER A 1 68 ? 11.457 -20.987 -32.155 1.00 56.53 68 SER A N 1
ATOM 540 C CA . SER A 1 68 ? 11.801 -21.478 -33.502 1.00 56.53 68 SER A CA 1
ATOM 541 C C . SER A 1 68 ? 12.964 -22.458 -33.451 1.00 56.53 68 SER A C 1
ATOM 543 O O . SER A 1 68 ? 13.921 -22.196 -32.694 1.00 56.53 68 SER A O 1
#

Sequence (68 aa):
MKKGRHRRFEEARRLKQTGPTAADLGVSRESKSKSQEDEYAAIAERYGVRFDEDGEELADEVTDEDNS

pLDDT: mean 73.37, std 10.6, range [53.31, 88.0]

Nearest PDB structures (foldseek):
  5zd4-assembly1_D  TM=3.713E-01  e=2.379E+00  Escherichia coli O157:H7
  7vn3-assembly2_B  TM=3.870E-01  e=2.946E+00  Serratia sp. FS14
  3k3q-assembly1_C  TM=3.575E-01  e=4.209E+00  Clostridium botulinum A str. Hall